Protein AF-A0A1U9NP92-F1 (afdb_monomer)

Mean predicted aligned error: 13.27 Å

Solvent-accessible surface area (backbone atoms only — not comparable to full-atom values): 8190 Å² total; per-residue (Å²): 134,90,82,75,54,58,40,91,88,72,76,41,73,74,56,80,92,62,97,61,94,38,73,64,38,61,49,97,88,67,48,66,35,25,40,68,83,38,37,31,46,39,63,45,99,85,75,42,75,32,35,32,25,38,72,83,72,44,66,37,36,40,44,43,64,49,98,85,71,48,69,37,33,39,36,36,48,79,84,63,77,47,35,38,32,48,43,63,46,97,84,75,42,63,43,39,36,24,34,77,81,74,45,82,70,46,63,32,70,74,52,44,53,50,45,52,74,76,43,72,79,80,74,78,84,74,92,72,87,83,87,82,134

Structure (mmCIF, N/CA/C/O backbone):
data_AF-A0A1U9NP92-F1
#
_entry.id   AF-A0A1U9NP92-F1
#
loop_
_atom_site.group_PDB
_atom_site.id
_atom_site.type_symbol
_atom_site.label_atom_id
_atom_site.label_alt_id
_atom_site.label_comp_id
_atom_site.label_asym_id
_atom_site.label_entity_id
_atom_site.label_seq_id
_atom_site.pdbx_PDB_ins_code
_atom_site.Cartn_x
_atom_site.Cartn_y
_atom_site.Cartn_z
_atom_site.occupancy
_atom_site.B_iso_or_equiv
_atom_site.auth_seq_id
_atom_site.auth_comp_id
_atom_site.auth_asym_id
_atom_site.auth_atom_id
_atom_site.pdbx_PDB_model_num
ATOM 1 N N . MET A 1 1 ? 3.620 12.517 32.613 1.00 38.84 1 MET A N 1
ATOM 2 C CA . MET A 1 1 ? 4.288 11.248 32.970 1.00 38.84 1 MET A CA 1
ATOM 3 C C . MET A 1 1 ? 3.185 10.220 33.183 1.00 38.84 1 MET A C 1
ATOM 5 O O . MET A 1 1 ? 2.428 10.382 34.128 1.00 38.84 1 MET A O 1
ATOM 9 N N . LEU A 1 2 ? 2.998 9.274 32.253 1.00 44.62 2 LEU A N 1
ATOM 10 C CA . LEU A 1 2 ? 2.045 8.170 32.435 1.00 44.62 2 LEU A CA 1
ATOM 11 C C . LEU A 1 2 ? 2.606 7.216 33.496 1.00 44.62 2 LEU A C 1
ATOM 13 O O . LEU A 1 2 ? 3.761 6.809 33.389 1.00 44.62 2 LEU A O 1
ATOM 17 N N . ILE A 1 3 ? 1.806 6.858 34.497 1.00 48.91 3 ILE A N 1
ATOM 18 C CA . ILE A 1 3 ? 2.127 5.784 35.441 1.00 48.91 3 ILE A CA 1
ATOM 19 C C . ILE A 1 3 ? 1.154 4.655 35.121 1.00 48.91 3 ILE A C 1
ATOM 21 O O . ILE A 1 3 ? -0.003 4.704 35.522 1.00 48.91 3 ILE A O 1
ATOM 25 N N . ALA A 1 4 ? 1.600 3.674 34.343 1.00 56.19 4 ALA A N 1
ATOM 26 C CA . ALA A 1 4 ? 0.859 2.434 34.175 1.00 56.19 4 ALA A CA 1
ATOM 27 C C . ALA A 1 4 ? 1.267 1.492 35.316 1.00 56.19 4 ALA A C 1
ATOM 29 O O . ALA A 1 4 ? 2.450 1.173 35.453 1.00 56.19 4 ALA A O 1
ATOM 30 N N . SER A 1 5 ? 0.320 1.070 36.156 1.00 60.50 5 SER A N 1
ATOM 31 C CA . SER A 1 5 ? 0.557 0.005 37.135 1.00 60.50 5 SER A CA 1
ATOM 32 C C . SER A 1 5 ? 0.240 -1.349 36.500 1.00 60.50 5 SER A C 1
ATOM 34 O O . SER A 1 5 ? -0.845 -1.551 35.953 1.00 60.50 5 SER A O 1
ATOM 36 N N . ALA A 1 6 ? 1.197 -2.273 36.556 1.00 67.12 6 ALA A N 1
ATOM 37 C CA . ALA A 1 6 ? 0.999 -3.661 36.155 1.00 67.12 6 ALA A CA 1
ATOM 38 C C . ALA A 1 6 ? 0.701 -4.527 37.387 1.00 67.12 6 ALA A C 1
ATOM 40 O O . ALA A 1 6 ? 1.317 -4.339 38.443 1.00 67.12 6 ALA A O 1
ATOM 41 N N . ASP A 1 7 ? -0.211 -5.488 37.242 1.00 72.94 7 ASP A N 1
ATOM 42 C CA . ASP A 1 7 ? -0.418 -6.553 38.217 1.00 72.94 7 ASP A CA 1
ATOM 43 C C . ASP A 1 7 ? 0.867 -7.385 38.312 1.00 72.94 7 ASP A C 1
ATOM 45 O O . ASP A 1 7 ? 1.319 -8.005 37.343 1.00 72.94 7 ASP A O 1
ATOM 49 N N . LYS A 1 8 ? 1.463 -7.387 39.506 1.00 69.25 8 LYS A N 1
ATOM 50 C CA . LYS A 1 8 ? 2.734 -8.057 39.795 1.00 69.25 8 LYS A CA 1
ATOM 51 C C . LYS A 1 8 ? 2.663 -9.578 39.634 1.00 69.25 8 LYS A C 1
ATOM 53 O O . LYS A 1 8 ? 3.716 -10.204 39.565 1.00 69.25 8 LYS A O 1
ATOM 58 N N . LEU A 1 9 ? 1.466 -10.167 39.582 1.00 66.94 9 LEU A N 1
ATOM 59 C CA . LEU A 1 9 ? 1.278 -11.609 39.414 1.00 66.94 9 LEU A CA 1
ATOM 60 C C . LEU A 1 9 ? 1.083 -12.023 37.954 1.00 66.94 9 LEU A C 1
ATOM 62 O O . LEU A 1 9 ? 1.496 -13.116 37.578 1.00 66.94 9 LEU A O 1
ATOM 66 N N . THR A 1 10 ? 0.478 -11.169 37.129 1.00 71.94 10 THR A N 1
ATOM 67 C CA . THR A 1 10 ? 0.074 -11.538 35.761 1.00 71.94 10 THR A CA 1
ATOM 68 C C . THR A 1 10 ? 0.748 -10.714 34.665 1.00 71.94 10 THR A C 1
ATOM 70 O O . THR A 1 10 ? 0.546 -10.996 33.485 1.00 71.94 10 THR A O 1
ATOM 73 N N . ASN A 1 11 ? 1.556 -9.705 35.025 1.00 64.75 11 ASN A N 1
ATOM 74 C CA . ASN A 1 11 ? 2.133 -8.718 34.100 1.00 64.75 11 ASN A CA 1
ATOM 75 C C . ASN A 1 11 ? 1.073 -8.084 33.175 1.00 64.75 11 ASN A C 1
ATOM 77 O O . ASN A 1 11 ? 1.349 -7.682 32.044 1.00 64.75 11 ASN A O 1
ATOM 81 N N . ARG A 1 12 ? -0.170 -8.029 33.659 1.00 66.81 12 ARG A N 1
ATOM 82 C CA . ARG A 1 12 ? -1.304 -7.411 32.988 1.00 66.81 12 ARG A CA 1
ATOM 83 C C . ARG A 1 12 ? -1.406 -5.965 33.461 1.00 66.81 12 ARG A C 1
ATOM 85 O O . ARG A 1 12 ? -1.344 -5.703 34.658 1.00 66.81 12 ARG A O 1
ATOM 92 N N . TYR A 1 13 ? -1.567 -5.023 32.538 1.00 66.00 13 TYR A N 1
ATOM 93 C CA . TYR A 1 13 ? -1.854 -3.632 32.891 1.00 66.00 13 TYR A CA 1
ATOM 94 C C . TYR A 1 13 ? -3.240 -3.537 33.551 1.00 66.00 13 TYR A C 1
ATOM 96 O O . TYR A 1 13 ? -4.223 -3.992 32.967 1.00 66.00 13 TYR A O 1
ATOM 104 N N . ASP A 1 14 ? -3.306 -2.984 34.765 1.00 62.00 14 ASP A N 1
ATOM 105 C CA . ASP A 1 14 ? -4.525 -2.961 35.596 1.00 62.00 14 ASP A CA 1
ATOM 106 C C . ASP A 1 14 ? -5.496 -1.845 35.167 1.00 62.00 14 ASP A C 1
ATOM 108 O O . ASP A 1 14 ? -6.713 -1.993 35.188 1.00 62.00 14 ASP A O 1
ATOM 112 N N . SER A 1 15 ? -4.967 -0.728 34.666 1.00 53.84 15 SER A N 1
ATOM 113 C CA . SER A 1 15 ? -5.754 0.285 33.960 1.00 53.84 15 SER A CA 1
ATOM 114 C C . SER A 1 15 ? -4.849 1.202 33.142 1.00 53.84 15 SER A C 1
ATOM 116 O O . SER A 1 15 ? -3.772 1.610 33.579 1.00 53.84 15 SER A O 1
ATOM 118 N N . ALA A 1 16 ? -5.292 1.527 31.930 1.00 53.75 16 ALA A N 1
ATOM 119 C CA . ALA A 1 16 ? -4.741 2.609 31.133 1.00 53.75 16 ALA A CA 1
ATOM 120 C C . ALA A 1 16 ? -5.758 3.754 31.160 1.00 53.75 16 ALA A C 1
ATOM 122 O O . ALA A 1 16 ? -6.720 3.754 30.395 1.00 53.75 16 ALA A O 1
ATOM 123 N N . THR A 1 17 ? -5.582 4.721 32.062 1.00 50.09 17 THR A N 1
ATOM 124 C CA . THR A 1 17 ? -6.312 5.992 31.964 1.00 50.09 17 THR A CA 1
ATOM 125 C C . THR A 1 17 ? -5.690 6.788 30.825 1.00 50.09 17 THR A C 1
ATOM 127 O O . THR A 1 17 ? -4.692 7.489 31.009 1.00 50.09 17 THR A O 1
ATOM 130 N N . THR A 1 18 ? -6.242 6.634 29.627 1.00 54.44 18 THR A N 1
ATOM 131 C CA . THR A 1 18 ? -5.737 7.299 28.425 1.00 54.44 18 THR A CA 1
ATOM 132 C C . THR A 1 18 ? -6.573 8.543 28.164 1.00 54.44 18 THR A C 1
ATOM 134 O O . THR A 1 18 ? -7.689 8.447 27.682 1.00 54.44 18 THR A O 1
ATOM 137 N N . GLY A 1 19 ? -6.030 9.729 28.450 1.00 49.59 19 GLY A N 1
ATOM 138 C CA . GLY A 1 19 ? -6.627 11.019 28.058 1.00 49.59 19 GLY A CA 1
ATOM 139 C C . GLY A 1 19 ? -6.504 11.333 26.557 1.00 49.59 19 GLY A C 1
AT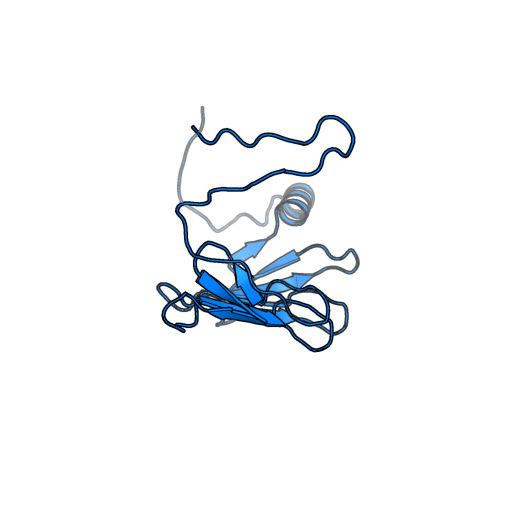OM 140 O O . GLY A 1 19 ? -6.424 12.498 26.184 1.00 49.59 19 GLY A O 1
ATOM 141 N N . TYR A 1 20 ? -6.422 10.302 25.717 1.00 50.19 20 TYR A N 1
ATOM 142 C CA . TYR A 1 20 ? -6.470 10.369 24.258 1.00 50.19 20 TYR A CA 1
ATOM 143 C C . TYR A 1 20 ? -7.536 9.361 23.823 1.00 50.19 20 TYR A C 1
ATOM 145 O O . TYR A 1 20 ? -7.248 8.174 23.682 1.00 50.19 20 TYR A O 1
ATOM 153 N N . ASP A 1 21 ? -8.773 9.831 23.662 1.00 54.28 21 ASP A N 1
ATOM 154 C CA . ASP A 1 21 ? -9.924 9.044 23.199 1.00 54.28 21 ASP A CA 1
ATOM 155 C C . ASP A 1 21 ? -9.844 8.778 21.687 1.00 54.28 21 ASP A C 1
ATOM 157 O O . ASP A 1 21 ? -10.727 9.142 20.913 1.00 54.28 21 ASP A O 1
ATOM 161 N N . VAL A 1 22 ? -8.765 8.141 21.237 1.00 59.28 22 VAL A N 1
ATOM 162 C CA . VAL A 1 22 ? -8.764 7.452 19.946 1.00 59.28 22 VAL A CA 1
ATOM 163 C C . VAL A 1 22 ? -8.391 6.007 20.224 1.00 59.28 22 VAL A C 1
ATOM 165 O O . VAL A 1 22 ? -7.223 5.629 20.290 1.00 59.28 22 VAL A O 1
ATOM 168 N N . THR A 1 23 ? -9.416 5.196 20.472 1.00 76.25 23 THR A N 1
ATOM 169 C CA . THR A 1 23 ? -9.274 3.748 20.599 1.00 76.25 23 THR A CA 1
ATOM 170 C C . THR A 1 23 ? -8.843 3.165 19.259 1.00 76.25 23 THR A C 1
ATOM 172 O O . THR A 1 23 ? -9.516 3.388 18.250 1.00 76.25 23 THR A O 1
ATOM 175 N N . CYS A 1 24 ? -7.762 2.385 19.247 1.00 89.00 24 CYS A N 1
ATOM 176 C CA . CYS A 1 24 ? -7.421 1.580 18.080 1.00 89.00 24 CYS A CA 1
ATOM 177 C C . CYS A 1 2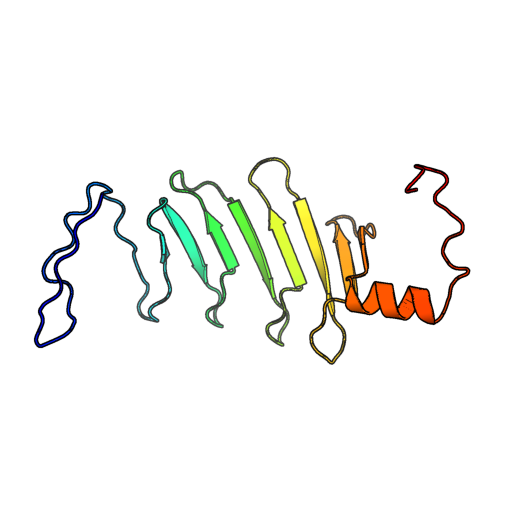4 ? -8.558 0.593 17.785 1.00 89.00 24 CYS A C 1
ATOM 179 O O . CYS A 1 24 ? -9.116 -0.007 18.707 1.00 89.00 24 CYS A O 1
ATOM 181 N N . THR A 1 25 ? -8.887 0.417 16.510 1.00 94.19 25 THR A N 1
ATOM 182 C CA . THR A 1 25 ? -9.875 -0.577 16.066 1.00 94.19 25 THR A CA 1
ATOM 183 C C . THR A 1 25 ? -9.202 -1.628 15.203 1.00 94.19 25 THR A C 1
ATOM 185 O O . THR A 1 25 ? -8.151 -1.360 14.614 1.00 94.19 25 THR A O 1
ATOM 188 N N . TYR A 1 26 ? -9.796 -2.818 15.159 1.00 94.44 26 TYR A N 1
ATOM 189 C CA . TYR A 1 26 ? -9.253 -3.967 14.452 1.00 94.44 26 TYR A CA 1
ATOM 190 C C . TYR A 1 26 ? -10.353 -4.694 13.678 1.00 94.44 26 TYR A C 1
ATOM 192 O O . TYR A 1 26 ? -11.509 -4.681 14.106 1.00 94.44 26 TYR A O 1
ATOM 200 N N . ASP A 1 27 ? -9.989 -5.329 12.566 1.00 95.00 27 ASP A N 1
ATOM 201 C CA . ASP A 1 27 ? -10.856 -6.278 11.866 1.00 95.00 27 ASP A CA 1
ATOM 202 C C . ASP A 1 27 ? -10.812 -7.680 12.507 1.00 95.00 27 ASP A C 1
ATOM 204 O O . ASP A 1 27 ? -10.053 -7.937 13.445 1.00 95.00 27 ASP A O 1
ATOM 208 N N . ASP A 1 28 ? -11.624 -8.606 11.990 1.00 95.44 28 ASP A N 1
ATOM 209 C CA . ASP A 1 28 ? -11.725 -9.982 12.499 1.00 95.44 28 ASP A CA 1
ATOM 210 C C . ASP A 1 28 ? -10.422 -10.790 12.346 1.00 95.44 28 ASP A C 1
ATOM 212 O O . ASP A 1 28 ? -10.207 -11.769 13.064 1.00 95.44 28 ASP A O 1
ATOM 216 N N . ALA A 1 29 ? -9.541 -10.389 11.423 1.00 93.50 29 ALA A N 1
ATOM 217 C CA . ALA A 1 29 ? -8.219 -10.984 11.242 1.00 93.50 29 ALA A CA 1
ATOM 218 C C . ALA A 1 29 ? -7.168 -10.378 12.196 1.00 93.50 29 ALA A C 1
ATOM 220 O O . ALA A 1 29 ? -6.025 -10.838 12.231 1.00 93.50 29 ALA A O 1
ATOM 221 N N . GLY A 1 30 ? -7.552 -9.379 12.997 1.00 94.19 30 GLY A N 1
ATOM 222 C CA . GLY A 1 30 ? -6.696 -8.699 13.963 1.00 94.19 30 GLY A CA 1
ATOM 223 C C . GLY A 1 30 ? -5.851 -7.576 13.364 1.00 94.19 30 GLY A C 1
ATOM 224 O O . GLY A 1 30 ? -4.934 -7.089 14.032 1.00 94.19 30 GLY A O 1
ATOM 225 N N . ASN A 1 31 ? -6.122 -7.143 12.131 1.00 95.06 31 ASN A N 1
ATOM 226 C CA . ASN A 1 31 ? -5.417 -6.005 11.554 1.00 95.06 31 ASN A CA 1
ATOM 227 C C . ASN A 1 31 ? -5.970 -4.693 12.086 1.00 95.06 31 ASN A C 1
ATOM 229 O O . ASN A 1 31 ? -7.177 -4.533 12.219 1.00 95.06 31 ASN A O 1
ATOM 233 N N . THR A 1 32 ? -5.092 -3.720 12.314 1.00 95.62 32 THR A N 1
ATOM 234 C CA . THR A 1 32 ? -5.481 -2.376 12.745 1.00 95.62 32 THR A CA 1
ATOM 235 C C . THR A 1 32 ? -6.273 -1.651 11.657 1.00 95.62 32 THR A C 1
ATOM 237 O O . THR A 1 32 ? -5.702 -1.229 10.660 1.00 95.62 32 THR A O 1
ATOM 240 N N . THR A 1 33 ? -7.563 -1.409 11.864 1.00 96.44 33 THR A N 1
ATOM 241 C CA . THR A 1 33 ? -8.394 -0.611 10.948 1.00 96.44 33 THR A CA 1
ATOM 242 C C . THR A 1 33 ? -8.333 0.882 11.247 1.00 96.44 33 THR A C 1
ATOM 244 O O . THR A 1 33 ? -8.452 1.671 10.315 1.00 96.44 33 THR A O 1
ATOM 247 N N . THR A 1 34 ? -8.070 1.274 12.500 1.00 95.31 34 THR A N 1
ATOM 248 C CA . THR A 1 34 ? -7.817 2.673 12.897 1.00 95.31 34 THR A CA 1
ATOM 249 C C . THR A 1 34 ? -6.735 2.733 13.976 1.00 95.31 34 THR A C 1
ATOM 251 O O . THR A 1 34 ? -6.824 1.974 14.942 1.00 95.31 34 THR A O 1
ATOM 254 N N . ASP A 1 35 ? -5.736 3.614 13.840 1.00 91.50 35 ASP A N 1
ATOM 255 C CA . ASP A 1 35 ? -4.700 3.841 14.866 1.00 91.50 35 ASP A CA 1
ATOM 256 C C . ASP A 1 35 ? -5.085 4.933 15.883 1.00 91.50 35 ASP A C 1
ATOM 258 O O . ASP A 1 35 ? -6.077 5.646 15.734 1.00 91.50 35 ASP A O 1
ATOM 262 N N . GLN A 1 36 ? -4.251 5.110 16.909 1.00 88.38 36 GLN A N 1
ATOM 263 C CA . GLN A 1 36 ? -4.425 6.134 17.944 1.00 88.38 36 GLN A CA 1
ATOM 264 C C . GLN A 1 36 ? -4.329 7.584 17.433 1.00 88.38 36 GLN A C 1
ATOM 266 O O . GLN A 1 36 ? -4.604 8.521 18.177 1.00 88.38 36 GLN A O 1
ATOM 271 N N . ASN A 1 37 ? -3.898 7.792 16.187 1.00 88.50 37 ASN A N 1
ATOM 272 C CA . ASN A 1 37 ? -3.838 9.106 15.551 1.00 88.50 37 ASN A CA 1
ATOM 273 C C . ASN A 1 37 ? -5.041 9.337 14.617 1.00 88.50 37 ASN A C 1
ATOM 275 O O . ASN A 1 37 ? -5.118 10.384 13.972 1.00 88.50 37 ASN A O 1
ATOM 279 N N . GLY A 1 38 ? -5.959 8.368 14.525 1.00 90.75 38 GLY A N 1
ATOM 280 C CA . GLY A 1 38 ? -7.131 8.403 13.661 1.00 90.75 38 GLY A CA 1
ATOM 281 C C . GLY A 1 38 ? -6.844 8.062 12.197 1.00 90.75 38 GLY A C 1
ATOM 282 O O . GLY A 1 38 ? -7.724 8.265 11.363 1.00 90.75 38 GLY A O 1
ATOM 283 N N . TYR A 1 39 ? -5.653 7.553 11.854 1.00 94.56 39 TYR A N 1
ATOM 284 C CA . TYR A 1 39 ? -5.424 7.006 10.516 1.00 94.56 39 TYR A CA 1
ATOM 285 C C . TYR A 1 39 ? -6.199 5.711 10.354 1.00 94.56 39 TYR A C 1
ATOM 287 O O . TYR A 1 39 ? -6.163 4.849 11.227 1.00 94.56 39 TYR A O 1
ATOM 295 N N . GLN A 1 40 ? -6.851 5.572 9.209 1.00 97.19 40 GLN A N 1
ATOM 296 C CA . GLN A 1 40 ? -7.659 4.420 8.857 1.00 97.19 40 GLN A CA 1
ATOM 297 C C . GLN A 1 40 ? -6.936 3.593 7.799 1.00 97.19 40 GLN A C 1
ATOM 299 O O . GLN A 1 40 ? -6.405 4.147 6.831 1.00 97.19 40 GLN A O 1
ATOM 304 N N . TYR A 1 41 ? -6.941 2.275 7.954 1.00 98.06 41 TYR A N 1
ATOM 305 C CA . TYR A 1 41 ? -6.234 1.348 7.076 1.00 98.06 41 TYR A CA 1
ATOM 306 C C . TYR A 1 41 ? -7.216 0.396 6.413 1.00 98.06 41 TYR A C 1
ATOM 308 O O . TYR A 1 41 ? -8.154 -0.106 7.026 1.00 98.06 41 TYR A O 1
ATOM 316 N N . THR A 1 42 ? -6.965 0.139 5.138 1.00 98.19 42 THR A N 1
ATOM 317 C CA . THR A 1 42 ? -7.676 -0.866 4.350 1.00 98.19 42 THR A CA 1
ATOM 318 C C . THR A 1 42 ? -6.681 -1.898 3.864 1.00 98.19 42 THR A C 1
ATOM 320 O O . THR A 1 42 ? -5.524 -1.566 3.583 1.00 98.19 42 THR A O 1
ATOM 323 N N . TYR A 1 43 ? -7.138 -3.141 3.786 1.00 98.06 43 TYR A N 1
ATOM 324 C CA . TYR A 1 43 ? -6.311 -4.296 3.482 1.00 98.06 43 TYR A CA 1
ATOM 325 C C . TYR A 1 43 ? -6.793 -4.968 2.198 1.00 98.06 43 TYR A C 1
ATOM 327 O O . TYR A 1 43 ? -7.978 -4.917 1.864 1.00 98.06 43 TYR A O 1
ATOM 335 N N . ASP A 1 44 ? -5.868 -5.548 1.441 1.00 97.12 44 ASP A N 1
ATOM 336 C CA . ASP A 1 44 ? -6.200 -6.427 0.325 1.00 97.12 44 ASP A CA 1
ATOM 337 C C . ASP A 1 44 ? -6.510 -7.857 0.799 1.00 97.12 44 ASP A C 1
ATOM 339 O O . ASP A 1 44 ? -6.436 -8.179 1.985 1.00 97.12 44 ASP A O 1
ATOM 343 N N . TYR A 1 45 ? -6.861 -8.730 -0.147 1.00 95.88 45 TYR A N 1
ATOM 344 C CA . TYR A 1 45 ? -7.218 -10.125 0.129 1.00 95.88 45 TYR A CA 1
ATOM 345 C C . TYR A 1 45 ? -6.062 -10.967 0.700 1.00 95.88 45 TYR A C 1
ATOM 347 O O . TYR A 1 45 ? -6.310 -12.052 1.219 1.00 95.88 45 TYR A O 1
ATOM 355 N N . GLU A 1 46 ? -4.817 -10.484 0.617 1.00 96.56 46 GLU A N 1
ATOM 356 C CA . GLU A 1 46 ? -3.630 -11.124 1.203 1.00 96.56 46 GLU A CA 1
ATOM 357 C C . GLU A 1 46 ? -3.214 -10.461 2.519 1.00 96.56 46 GLU A C 1
ATOM 359 O O . GLU A 1 46 ? -2.098 -10.669 2.999 1.00 96.56 46 GLU A O 1
ATOM 364 N N . ASN A 1 47 ? -4.111 -9.677 3.123 1.00 96.88 47 ASN A N 1
ATOM 365 C CA . ASN A 1 47 ? -3.918 -9.077 4.434 1.00 96.88 47 ASN A CA 1
ATOM 366 C C . ASN A 1 47 ? -2.826 -7.990 4.477 1.00 96.88 47 ASN A C 1
ATOM 368 O O . ASN A 1 47 ? -2.168 -7.780 5.500 1.00 96.88 47 ASN A O 1
ATOM 372 N N . ARG A 1 48 ? -2.607 -7.280 3.362 1.00 97.38 48 ARG A N 1
ATOM 373 C CA . ARG A 1 48 ? -1.618 -6.193 3.253 1.00 97.38 48 ARG A CA 1
ATOM 374 C C . ARG A 1 48 ? -2.312 -4.850 3.112 1.00 97.38 48 ARG A C 1
ATOM 376 O O . ARG A 1 48 ? -3.331 -4.752 2.442 1.00 97.38 48 ARG A O 1
ATOM 383 N N . ILE A 1 49 ? -1.726 -3.794 3.675 1.00 98.12 49 ILE A N 1
ATOM 384 C CA . ILE A 1 49 ? -2.287 -2.438 3.582 1.00 98.12 49 ILE A CA 1
ATOM 385 C C . ILE A 1 49 ? -2.340 -1.996 2.115 1.00 98.12 49 ILE A C 1
ATOM 387 O O . ILE A 1 49 ? -1.300 -1.782 1.496 1.00 98.12 49 ILE A O 1
ATOM 391 N N . SER A 1 50 ? -3.537 -1.783 1.582 1.00 98.19 50 SER A N 1
ATOM 392 C CA . SER A 1 50 ? -3.764 -1.275 0.227 1.00 98.19 50 SER A CA 1
ATOM 393 C C . SER A 1 50 ? -3.956 0.242 0.214 1.00 98.19 50 SER A C 1
ATOM 395 O O . SER A 1 50 ? -3.505 0.922 -0.712 1.00 98.19 50 SER A O 1
ATOM 397 N N . GLN A 1 51 ? -4.548 0.808 1.269 1.00 98.31 51 GLN A N 1
ATOM 398 C CA . GLN A 1 51 ? -4.797 2.243 1.365 1.00 98.31 51 GLN A CA 1
ATOM 399 C C . GLN A 1 51 ? -4.839 2.742 2.815 1.00 98.31 51 GLN A C 1
ATOM 401 O O . GLN A 1 51 ? -5.243 2.023 3.729 1.00 98.31 51 GLN A O 1
ATOM 406 N N . ILE A 1 52 ? -4.424 3.999 2.997 1.00 98.00 52 ILE A N 1
ATOM 407 C CA . ILE A 1 52 ? -4.437 4.737 4.264 1.00 98.00 52 ILE A CA 1
ATOM 408 C C . ILE A 1 52 ? -5.220 6.035 4.072 1.00 98.00 52 ILE A C 1
ATOM 410 O O . ILE A 1 52 ? -4.918 6.793 3.143 1.00 98.00 52 ILE A O 1
ATOM 414 N N . LYS A 1 53 ? -6.164 6.316 4.969 1.00 97.31 53 LYS A N 1
ATOM 415 C CA . LYS A 1 53 ? -6.853 7.606 5.087 1.00 97.31 53 LYS A CA 1
ATOM 416 C C . LYS A 1 53 ? -6.549 8.268 6.429 1.00 97.31 53 LYS A C 1
ATOM 418 O O . LYS A 1 53 ? -6.153 7.583 7.367 1.00 97.31 53 LYS A O 1
ATOM 423 N N . ASP A 1 54 ? -6.679 9.586 6.516 1.00 95.06 54 ASP A N 1
ATOM 424 C CA . ASP A 1 54 ? -6.626 10.301 7.796 1.00 95.06 54 ASP A CA 1
ATOM 425 C C . ASP A 1 54 ? -7.995 10.337 8.495 1.00 95.06 54 ASP A C 1
ATOM 427 O O . ASP A 1 54 ? -8.999 9.876 7.957 1.00 95.06 54 ASP A O 1
ATOM 431 N N . ALA A 1 55 ? -8.040 10.922 9.694 1.00 92.31 55 ALA A N 1
ATOM 432 C CA . ALA A 1 55 ? -9.259 11.032 10.495 1.00 92.31 55 ALA A CA 1
ATOM 433 C C . ALA A 1 55 ? -10.384 11.850 9.827 1.00 92.31 55 ALA A C 1
ATOM 435 O O . ALA A 1 55 ? -11.525 11.804 10.281 1.00 92.31 55 ALA A O 1
ATOM 436 N N . SER A 1 56 ? -10.073 12.615 8.773 1.00 93.88 56 SER A N 1
ATOM 437 C CA . SER A 1 56 ? -11.043 13.369 7.967 1.00 93.88 56 SER A CA 1
ATOM 438 C C . SER A 1 56 ? -11.456 12.608 6.699 1.00 93.88 56 SER A C 1
ATOM 440 O O . SER A 1 56 ? -11.972 13.218 5.764 1.00 93.88 56 SER A O 1
ATOM 442 N N . ASP A 1 57 ? -11.206 11.295 6.646 1.00 94.50 57 ASP A N 1
ATOM 443 C CA . ASP A 1 57 ? -11.469 10.401 5.511 1.00 94.50 57 ASP A CA 1
ATOM 444 C C . ASP A 1 57 ? -10.713 10.784 4.218 1.00 94.50 57 ASP A C 1
ATOM 446 O O . ASP A 1 57 ? -11.009 10.285 3.127 1.00 94.50 57 ASP A O 1
ATOM 450 N N . SER A 1 58 ? -9.688 11.641 4.314 1.00 95.25 58 SER A N 1
ATOM 451 C CA . SER A 1 58 ? -8.872 12.031 3.162 1.00 95.25 58 SER A CA 1
ATOM 452 C C . SER A 1 58 ? -7.819 10.971 2.865 1.00 95.25 58 SER A C 1
ATOM 454 O O . SER A 1 58 ? -7.159 10.455 3.765 1.00 95.25 58 SER A O 1
ATOM 456 N N . LEU A 1 59 ? -7.639 10.636 1.585 1.00 95.75 59 LEU A N 1
ATOM 457 C CA . LEU A 1 59 ? -6.648 9.650 1.162 1.00 95.75 59 LEU A CA 1
ATOM 458 C C . LEU A 1 59 ? -5.229 10.172 1.426 1.00 95.75 59 LEU A C 1
ATOM 460 O O . LEU A 1 59 ? -4.861 11.244 0.959 1.00 95.75 59 LEU A O 1
ATOM 464 N N . VAL A 1 60 ? -4.423 9.391 2.145 1.00 96.25 60 VAL A N 1
ATOM 465 C CA . VAL A 1 60 ? -3.044 9.743 2.530 1.00 96.25 60 VAL A CA 1
ATOM 466 C C . VAL A 1 60 ? -2.039 8.926 1.734 1.00 96.25 60 VAL A C 1
ATOM 468 O O . VAL A 1 60 ? -1.032 9.455 1.264 1.00 96.25 60 VAL A O 1
ATOM 471 N N . ALA A 1 61 ? -2.302 7.631 1.562 1.00 96.50 61 ALA A N 1
ATOM 472 C CA . ALA A 1 61 ? -1.443 6.758 0.780 1.00 96.50 61 ALA A CA 1
ATOM 473 C C . ALA A 1 61 ? -2.220 5.608 0.138 1.00 96.50 61 ALA A C 1
ATOM 475 O O . ALA A 1 61 ? -3.240 5.164 0.656 1.00 96.50 61 ALA A O 1
ATOM 476 N N . SER A 1 62 ? -1.692 5.102 -0.975 1.00 97.38 62 SER A N 1
ATOM 477 C CA . SER A 1 62 ? -2.163 3.865 -1.611 1.00 97.38 62 SER A CA 1
ATOM 478 C C . SER A 1 62 ? -0.982 3.029 -2.094 1.00 97.38 62 SER A C 1
ATOM 480 O O . SER A 1 62 ? 0.073 3.578 -2.444 1.00 97.38 62 SER A O 1
ATOM 482 N N . PHE A 1 63 ? -1.153 1.711 -2.095 1.00 98.12 63 PHE A N 1
ATOM 483 C CA . PHE A 1 63 ? -0.108 0.742 -2.396 1.00 98.12 63 PHE A CA 1
ATOM 484 C C . PHE A 1 63 ? -0.627 -0.347 -3.331 1.00 98.12 63 PHE A C 1
ATOM 486 O O . PHE A 1 63 ? -1.738 -0.835 -3.156 1.00 98.12 63 PHE A O 1
ATOM 493 N N . ASN A 1 64 ? 0.210 -0.748 -4.289 1.00 97.94 64 ASN A N 1
ATOM 494 C CA . ASN A 1 64 ? -0.035 -1.925 -5.119 1.00 97.94 64 ASN A CA 1
ATOM 495 C C . ASN A 1 64 ? 1.093 -2.929 -4.927 1.00 97.94 64 ASN A C 1
ATOM 497 O O . ASN A 1 64 ? 2.257 -2.542 -4.751 1.00 97.94 64 ASN A O 1
ATOM 501 N N . TYR A 1 65 ? 0.731 -4.199 -5.036 1.00 98.06 65 TYR A N 1
ATOM 502 C CA . TYR A 1 65 ? 1.615 -5.332 -4.838 1.00 98.06 65 TYR A CA 1
ATOM 503 C C . TYR A 1 65 ? 1.608 -6.233 -6.070 1.00 98.06 65 TYR A C 1
ATOM 505 O O . TYR A 1 65 ? 0.620 -6.272 -6.806 1.00 98.06 65 TYR A O 1
ATOM 513 N N . ASP A 1 66 ? 2.717 -6.923 -6.306 1.00 96.56 66 ASP A N 1
ATOM 514 C CA . ASP A 1 66 ? 2.756 -8.036 -7.249 1.00 96.56 66 ASP A CA 1
ATOM 515 C C . ASP A 1 66 ? 2.247 -9.338 -6.603 1.00 96.56 66 ASP A C 1
ATOM 517 O O . ASP A 1 66 ? 1.948 -9.396 -5.409 1.00 96.56 66 ASP A O 1
ATOM 521 N N . ALA A 1 67 ? 2.165 -10.399 -7.408 1.00 95.06 67 ALA A N 1
ATOM 522 C CA . ALA A 1 67 ? 1.725 -11.721 -6.963 1.00 95.06 67 ALA A CA 1
ATOM 523 C C . ALA A 1 67 ? 2.690 -12.400 -5.973 1.00 95.06 67 ALA A C 1
ATOM 525 O O . ALA A 1 67 ? 2.347 -13.428 -5.399 1.00 95.06 67 ALA A O 1
ATOM 526 N N . LEU A 1 68 ? 3.904 -11.868 -5.795 1.00 95.38 68 LEU A N 1
ATOM 527 C CA . LEU A 1 68 ? 4.871 -12.395 -4.840 1.00 95.38 68 LEU A CA 1
ATOM 528 C C . LEU A 1 68 ? 4.769 -11.707 -3.480 1.00 95.38 68 LEU A C 1
ATOM 530 O O . LEU A 1 68 ? 5.384 -12.192 -2.542 1.00 95.38 68 LEU A O 1
ATOM 534 N N . GLY A 1 69 ? 4.026 -10.609 -3.328 1.00 95.50 69 GLY A N 1
ATOM 535 C CA . GLY A 1 69 ? 4.003 -9.864 -2.066 1.00 95.50 69 GLY A CA 1
ATOM 536 C C . GLY A 1 69 ? 4.786 -8.563 -2.071 1.00 95.50 69 GLY A C 1
ATOM 537 O O . GLY A 1 69 ? 4.821 -7.859 -1.058 1.00 95.50 69 GLY A O 1
ATOM 538 N N . GLN A 1 70 ? 5.430 -8.220 -3.181 1.00 96.69 70 GLN A N 1
ATOM 539 C CA . GLN A 1 70 ? 6.340 -7.088 -3.245 1.00 96.69 70 GLN A CA 1
ATOM 540 C C . GLN A 1 70 ? 5.565 -5.831 -3.609 1.00 96.69 70 GLN A C 1
ATOM 542 O O . GLN A 1 70 ? 4.759 -5.810 -4.537 1.00 96.69 70 GLN A O 1
ATOM 547 N N . ARG A 1 71 ? 5.811 -4.742 -2.880 1.00 97.44 71 ARG A N 1
ATOM 548 C CA . ARG A 1 71 ? 5.160 -3.464 -3.163 1.00 97.44 71 ARG A CA 1
ATOM 549 C C . ARG A 1 71 ? 5.774 -2.827 -4.405 1.00 97.44 71 ARG A C 1
ATOM 551 O O . ARG A 1 71 ? 6.818 -2.190 -4.319 1.00 97.44 71 ARG A O 1
ATOM 558 N N . ILE A 1 72 ? 5.074 -2.901 -5.525 1.00 97.38 72 ILE A N 1
ATOM 559 C CA . ILE A 1 72 ? 5.521 -2.351 -6.810 1.00 97.38 72 ILE A CA 1
ATOM 560 C C . ILE A 1 72 ? 5.157 -0.877 -6.999 1.00 97.38 72 ILE A C 1
ATOM 562 O O . ILE A 1 72 ? 5.798 -0.185 -7.788 1.00 97.38 72 ILE A O 1
ATOM 566 N N . ARG A 1 73 ? 4.170 -0.355 -6.257 1.00 97.19 73 ARG A N 1
ATOM 567 C CA . ARG A 1 73 ? 3.765 1.056 -6.352 1.00 97.19 73 ARG A CA 1
ATOM 568 C C . ARG A 1 73 ? 3.374 1.639 -5.002 1.00 97.19 73 ARG A C 1
ATOM 570 O O . ARG A 1 73 ? 2.694 0.992 -4.210 1.00 97.19 73 ARG A O 1
ATOM 577 N N . LYS A 1 74 ? 3.765 2.891 -4.767 1.00 96.19 74 LYS A N 1
ATOM 578 C CA . LYS A 1 74 ? 3.276 3.744 -3.675 1.00 96.19 74 LYS A CA 1
ATOM 579 C C . LYS A 1 74 ? 2.813 5.073 -4.256 1.00 96.19 74 LYS A C 1
ATOM 581 O O . LYS A 1 74 ? 3.552 5.663 -5.037 1.00 96.19 74 LYS A O 1
ATOM 586 N N . VAL A 1 75 ? 1.669 5.579 -3.810 1.00 96.50 75 VAL A N 1
ATOM 587 C CA . VAL A 1 75 ? 1.268 6.980 -4.017 1.00 96.50 75 VAL A CA 1
ATOM 588 C C . VAL A 1 75 ? 1.122 7.649 -2.666 1.00 96.50 75 VAL A C 1
ATOM 590 O O . VAL A 1 75 ? 0.439 7.111 -1.798 1.00 96.50 75 VAL A O 1
ATOM 593 N N . ASP A 1 76 ? 1.778 8.789 -2.490 1.00 94.81 76 ASP A N 1
ATOM 594 C CA . ASP A 1 76 ? 1.571 9.704 -1.366 1.00 94.81 76 ASP A CA 1
ATOM 595 C C . ASP A 1 76 ? 0.619 10.817 -1.800 1.00 94.81 76 ASP A C 1
ATOM 597 O O . ASP A 1 76 ? 0.900 11.478 -2.795 1.00 94.81 76 ASP A O 1
ATOM 601 N N . HIS A 1 77 ? -0.486 11.007 -1.088 1.00 93.56 77 HIS A N 1
ATOM 602 C CA . HIS A 1 77 ? -1.561 11.934 -1.452 1.00 93.56 77 HIS A CA 1
ATOM 603 C C . HIS A 1 77 ? -1.602 13.197 -0.576 1.00 93.56 77 HIS A C 1
ATOM 605 O O . HIS A 1 77 ? -2.430 14.070 -0.811 1.00 93.56 77 HIS A O 1
ATOM 611 N N . LYS A 1 78 ? -0.704 13.345 0.412 1.00 84.12 78 LYS A N 1
ATOM 612 C CA . LYS A 1 78 ? -0.836 14.373 1.465 1.00 84.12 78 LYS A CA 1
ATOM 613 C C . LYS A 1 78 ? -0.510 15.808 1.026 1.00 84.12 78 LYS A C 1
ATOM 615 O O . LYS A 1 78 ? -0.960 16.755 1.662 1.00 84.12 78 LYS A O 1
ATOM 620 N N . THR A 1 79 ? 0.300 16.001 -0.013 1.00 76.19 79 THR A N 1
ATOM 621 C CA . THR A 1 79 ? 0.715 17.348 -0.461 1.00 76.19 79 THR A CA 1
ATOM 622 C C . THR A 1 79 ? 0.668 17.487 -1.977 1.00 76.19 79 THR A C 1
ATOM 624 O O . THR A 1 79 ? -0.041 18.323 -2.524 1.00 76.19 79 THR A O 1
ATOM 627 N N . THR A 1 80 ? 1.409 16.646 -2.685 1.00 79.81 80 THR A N 1
ATOM 628 C CA . THR A 1 80 ? 1.363 16.491 -4.139 1.00 79.81 80 THR A CA 1
ATOM 629 C C . THR A 1 80 ? 1.529 15.016 -4.407 1.00 79.81 80 THR A C 1
ATOM 631 O O . THR A 1 80 ? 2.467 14.428 -3.866 1.00 79.81 80 THR A O 1
ATOM 634 N N . ALA A 1 81 ? 0.634 14.443 -5.217 1.00 72.31 81 ALA A N 1
ATOM 635 C CA . ALA A 1 81 ? 0.622 13.022 -5.536 1.00 72.31 81 ALA A CA 1
ATOM 636 C C . ALA A 1 81 ? 2.027 12.536 -5.942 1.00 72.31 81 ALA A C 1
ATOM 638 O O . ALA A 1 81 ? 2.455 12.712 -7.083 1.00 72.31 81 ALA A O 1
ATOM 639 N N . ASN A 1 82 ? 2.771 11.946 -5.003 1.00 88.62 82 ASN A N 1
ATOM 640 C CA . ASN A 1 82 ? 4.134 11.481 -5.233 1.00 88.62 82 ASN A CA 1
ATOM 641 C C . ASN A 1 82 ? 4.072 9.977 -5.432 1.00 88.62 82 ASN A C 1
ATOM 643 O O . ASN A 1 82 ? 4.003 9.200 -4.475 1.00 88.62 82 ASN A O 1
ATOM 647 N N . THR A 1 83 ? 4.037 9.584 -6.700 1.00 95.06 83 THR A N 1
ATOM 648 C CA . THR A 1 83 ? 4.064 8.177 -7.076 1.00 95.06 83 THR A CA 1
ATOM 649 C C . THR A 1 83 ? 5.504 7.693 -7.133 1.00 95.06 83 THR A C 1
ATOM 651 O O . THR A 1 83 ? 6.356 8.349 -7.730 1.00 95.06 83 THR A O 1
ATOM 654 N N . ARG A 1 84 ? 5.759 6.521 -6.554 1.00 94.25 84 ARG A N 1
ATOM 655 C CA . ARG A 1 84 ? 6.987 5.753 -6.748 1.00 94.25 84 ARG A CA 1
ATOM 656 C C . ARG A 1 84 ? 6.671 4.362 -7.254 1.00 94.25 84 ARG A C 1
ATOM 658 O O . ARG A 1 84 ? 5.777 3.708 -6.713 1.00 94.25 84 ARG A O 1
ATOM 665 N N . ILE A 1 85 ? 7.441 3.926 -8.238 1.00 96.44 85 ILE A N 1
ATOM 666 C CA . ILE A 1 85 ? 7.404 2.579 -8.803 1.00 96.44 85 ILE A CA 1
ATOM 667 C C . ILE A 1 85 ? 8.707 1.876 -8.427 1.00 96.44 85 ILE A C 1
ATOM 669 O O . ILE A 1 85 ? 9.781 2.479 -8.510 1.00 96.44 85 ILE A O 1
ATOM 673 N N . TYR A 1 86 ? 8.603 0.629 -7.976 1.00 95.06 86 TYR A N 1
ATOM 674 C CA . TYR A 1 86 ? 9.719 -0.167 -7.472 1.00 95.06 86 TYR A CA 1
ATOM 675 C C . TYR A 1 86 ? 9.962 -1.374 -8.370 1.00 95.06 86 TYR A C 1
ATOM 677 O O . TYR A 1 86 ? 9.034 -2.126 -8.657 1.00 95.06 86 TYR A O 1
ATOM 685 N N . TYR A 1 87 ? 11.222 -1.586 -8.743 1.00 94.31 87 TYR A N 1
ATOM 686 C CA . TYR A 1 87 ? 11.665 -2.809 -9.406 1.00 94.31 87 TYR A CA 1
ATOM 687 C C . TYR A 1 87 ? 12.619 -3.562 -8.498 1.00 94.31 8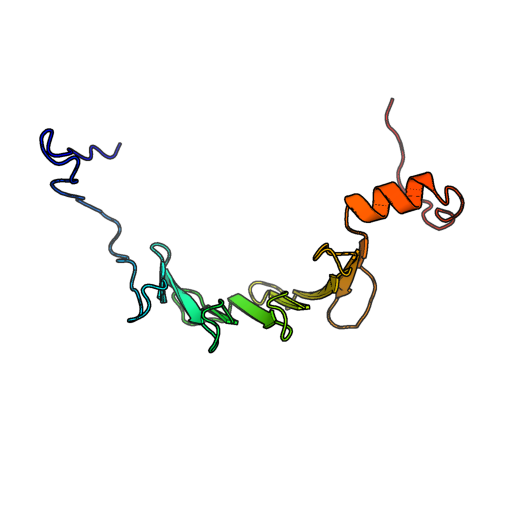7 TYR A C 1
ATOM 689 O O . TYR A 1 87 ? 13.483 -2.958 -7.857 1.00 94.31 87 TYR A O 1
ATOM 697 N N . TYR A 1 88 ? 12.462 -4.877 -8.461 1.00 93.25 88 TYR A N 1
ATOM 698 C CA . TYR A 1 88 ? 13.178 -5.762 -7.560 1.00 93.25 88 TYR A CA 1
ATOM 699 C C . TYR A 1 88 ? 14.065 -6.731 -8.339 1.00 93.25 88 TYR A C 1
ATOM 701 O O . TYR A 1 88 ? 13.838 -6.987 -9.519 1.00 93.25 88 TYR A O 1
ATOM 709 N N . ASN A 1 89 ? 15.093 -7.251 -7.675 1.00 90.44 89 ASN A N 1
ATOM 710 C CA . ASN A 1 89 ? 15.806 -8.438 -8.135 1.00 90.44 89 ASN A CA 1
ATOM 711 C C . ASN A 1 89 ? 15.187 -9.712 -7.533 1.00 90.44 89 ASN A C 1
ATOM 713 O O . ASN A 1 89 ? 14.362 -9.643 -6.621 1.00 90.44 89 ASN A O 1
ATOM 717 N N . ASP A 1 90 ? 15.657 -10.875 -7.984 1.00 90.81 90 ASP A N 1
ATOM 718 C CA . ASP A 1 90 ? 15.173 -12.187 -7.520 1.00 90.81 90 ASP A CA 1
ATOM 719 C C . ASP A 1 90 ? 15.395 -12.426 -6.015 1.00 90.81 90 ASP A C 1
ATOM 721 O O . ASP A 1 90 ? 14.723 -13.246 -5.396 1.00 90.81 90 ASP A O 1
ATOM 725 N N . ASN A 1 91 ? 16.291 -11.653 -5.397 1.00 91.00 91 ASN A N 1
ATOM 726 C CA . ASN A 1 91 ? 16.565 -11.680 -3.962 1.00 91.00 91 ASN A CA 1
ATOM 727 C C . ASN A 1 91 ? 15.675 -10.706 -3.164 1.00 91.00 91 ASN A C 1
ATOM 729 O O . ASN A 1 91 ? 16.007 -10.384 -2.021 1.00 91.00 91 ASN A O 1
ATOM 733 N N . TRP A 1 92 ? 14.583 -10.201 -3.753 1.00 90.94 92 TRP A N 1
ATOM 734 C CA . TRP A 1 92 ? 13.616 -9.286 -3.124 1.00 90.94 92 TRP A CA 1
ATOM 735 C C . TRP A 1 92 ? 14.207 -7.937 -2.694 1.00 90.94 92 TRP A C 1
ATOM 737 O O . TRP A 1 92 ? 13.706 -7.248 -1.799 1.00 90.94 92 TRP A O 1
ATOM 747 N N . GLN A 1 93 ? 15.284 -7.511 -3.349 1.00 89.50 93 GLN A N 1
ATOM 748 C CA . GLN A 1 93 ? 15.910 -6.219 -3.102 1.00 89.50 93 GLN A CA 1
ATOM 749 C C . GLN A 1 93 ? 15.466 -5.223 -4.166 1.00 89.50 93 GLN A C 1
ATOM 751 O O . GLN A 1 93 ? 15.567 -5.500 -5.358 1.00 89.50 93 GLN A O 1
ATOM 756 N N . VAL A 1 94 ? 15.041 -4.030 -3.740 1.00 91.50 94 VAL A N 1
ATOM 757 C CA . VAL A 1 94 ? 14.751 -2.928 -4.668 1.00 91.50 94 VAL A CA 1
ATOM 758 C C . VAL A 1 94 ? 16.029 -2.558 -5.417 1.00 91.50 94 VAL A C 1
ATOM 760 O O . VAL A 1 94 ? 17.024 -2.157 -4.807 1.00 91.50 94 VAL A O 1
ATOM 763 N N . LEU A 1 95 ? 15.982 -2.650 -6.737 1.00 91.25 95 LEU A N 1
ATOM 764 C CA . LEU A 1 95 ? 17.054 -2.282 -7.648 1.00 91.25 95 LEU A CA 1
ATOM 765 C C . LEU A 1 95 ? 16.984 -0.787 -7.977 1.00 91.25 95 LEU A C 1
ATOM 767 O O . LEU A 1 95 ? 17.952 -0.041 -7.787 1.00 91.25 95 LEU A O 1
ATOM 771 N N . THR A 1 96 ? 15.804 -0.355 -8.420 1.00 91.88 96 THR A N 1
ATOM 772 C CA . THR A 1 96 ? 15.536 0.984 -8.945 1.00 91.88 96 THR A CA 1
ATOM 773 C C . THR A 1 96 ? 14.194 1.515 -8.455 1.00 91.88 96 THR A C 1
ATOM 775 O O . THR A 1 96 ? 13.255 0.769 -8.173 1.00 91.88 96 THR A O 1
ATOM 778 N N . GLU A 1 97 ? 14.127 2.839 -8.344 1.00 93.44 97 GLU A N 1
ATOM 779 C CA . GLU A 1 97 ? 12.897 3.587 -8.108 1.00 93.44 97 GLU A CA 1
ATOM 780 C C . GLU A 1 97 ? 12.667 4.549 -9.279 1.00 93.44 97 GLU A C 1
ATOM 782 O O . GLU A 1 97 ? 13.588 5.272 -9.674 1.00 93.44 97 GLU A O 1
ATOM 787 N N . TYR A 1 98 ? 11.434 4.600 -9.772 1.00 94.75 98 TYR A N 1
ATOM 788 C CA . TYR A 1 98 ? 10.951 5.574 -10.757 1.00 94.75 98 TYR A CA 1
ATOM 789 C C . TYR A 1 98 ? 9.830 6.414 -10.135 1.00 94.75 98 TYR A C 1
ATOM 791 O O . TYR A 1 98 ? 9.261 6.017 -9.113 1.00 94.75 98 TYR A O 1
ATOM 799 N N . ASP A 1 99 ? 9.518 7.578 -10.706 1.00 94.31 99 ASP A N 1
ATOM 800 C CA . ASP A 1 99 ? 8.241 8.238 -10.406 1.00 94.31 99 ASP A CA 1
ATOM 801 C C . ASP A 1 99 ? 7.074 7.647 -11.206 1.00 94.31 99 ASP A C 1
ATOM 803 O O . ASP A 1 99 ? 7.233 6.699 -11.967 1.00 94.31 99 ASP A O 1
ATOM 807 N N . GLY A 1 100 ? 5.874 8.197 -11.002 1.00 91.12 100 GLY A N 1
ATOM 808 C CA . GLY A 1 100 ? 4.669 7.783 -11.722 1.00 91.12 100 GLY A CA 1
ATOM 809 C C . GLY A 1 100 ? 4.643 8.125 -13.211 1.00 91.12 100 GLY A C 1
ATOM 810 O O . GLY A 1 100 ? 3.698 7.713 -13.872 1.00 91.12 100 GLY A O 1
ATOM 811 N N . SER A 1 101 ? 5.640 8.855 -13.718 1.00 93.06 101 SER A N 1
ATOM 812 C CA . SER A 1 101 ? 5.818 9.161 -15.142 1.00 93.06 101 SER A CA 1
ATOM 813 C C . SER A 1 101 ? 6.971 8.350 -15.746 1.00 93.06 101 SER A C 1
ATOM 815 O O . SER A 1 101 ? 7.558 8.769 -16.742 1.00 93.06 101 SER A O 1
ATOM 817 N N . ASP A 1 102 ? 7.354 7.243 -15.100 1.00 89.81 102 ASP A N 1
ATOM 818 C CA . ASP A 1 102 ? 8.476 6.376 -15.477 1.00 89.81 102 ASP A CA 1
ATOM 819 C C . ASP A 1 102 ? 9.821 7.108 -15.613 1.00 89.81 102 ASP A C 1
ATOM 821 O O . ASP A 1 102 ? 10.744 6.655 -16.294 1.00 89.81 102 ASP A O 1
ATOM 825 N N . THR A 1 103 ? 9.995 8.226 -14.903 1.00 92.75 103 THR A N 1
ATOM 826 C CA . THR A 1 103 ? 11.290 8.905 -14.830 1.00 92.75 103 THR A CA 1
ATOM 827 C C . THR A 1 103 ? 12.119 8.317 -13.695 1.00 92.75 103 THR A C 1
ATOM 829 O O . THR A 1 103 ? 11.691 8.263 -12.538 1.00 92.75 103 THR A O 1
ATOM 832 N N . PHE A 1 104 ? 13.338 7.886 -14.020 1.00 90.88 104 PHE A N 1
ATOM 833 C CA . PHE A 1 104 ? 14.275 7.309 -13.058 1.00 90.88 104 PHE A CA 1
ATOM 834 C C . PHE A 1 104 ? 14.566 8.274 -11.897 1.00 90.88 104 PHE A C 1
ATOM 836 O O . PHE A 1 104 ? 14.850 9.455 -12.108 1.00 90.88 104 PHE A O 1
ATOM 843 N N . LYS A 1 105 ? 14.537 7.767 -10.656 1.00 88.88 105 LYS A N 1
ATOM 844 C CA . LYS A 1 105 ? 14.854 8.551 -9.449 1.00 88.88 105 LYS A CA 1
ATOM 845 C C . LYS A 1 105 ? 16.159 8.150 -8.793 1.00 88.88 105 LYS A C 1
ATOM 847 O O . LYS A 1 105 ? 16.923 9.025 -8.394 1.00 88.88 105 LYS A O 1
ATOM 852 N N . ARG A 1 106 ? 16.380 6.852 -8.575 1.00 84.19 106 ARG A N 1
ATOM 853 C CA . ARG A 1 106 ? 17.571 6.368 -7.863 1.00 84.19 106 ARG A CA 1
ATOM 854 C C . ARG A 1 106 ? 17.780 4.871 -8.015 1.00 84.19 106 ARG A C 1
ATOM 856 O O . ARG A 1 106 ? 16.829 4.102 -8.129 1.00 84.19 106 ARG A O 1
ATOM 863 N N . TYR A 1 107 ? 19.035 4.474 -7.842 1.00 83.94 107 TYR A N 1
ATOM 864 C CA . TYR A 1 107 ? 19.404 3.127 -7.424 1.00 83.94 107 TYR A CA 1
ATOM 865 C C . TYR A 1 107 ? 19.309 3.000 -5.901 1.00 83.94 107 TYR A C 1
ATOM 867 O O . TYR A 1 107 ? 19.559 3.962 -5.162 1.00 83.94 107 TYR A O 1
ATOM 875 N N . ARG A 1 108 ? 18.993 1.806 -5.394 1.00 82.38 108 ARG A N 1
ATOM 876 C CA . ARG A 1 108 ? 19.072 1.548 -3.948 1.00 82.38 108 ARG A CA 1
ATOM 877 C C . ARG A 1 108 ? 20.516 1.250 -3.531 1.00 82.38 108 ARG A C 1
ATOM 879 O O . ARG A 1 108 ? 21.292 0.698 -4.302 1.00 82.38 108 ARG A O 1
ATOM 886 N N . LYS A 1 109 ? 20.888 1.621 -2.296 1.00 65.31 109 LYS A N 1
ATOM 887 C CA . LYS A 1 109 ? 22.286 1.678 -1.808 1.00 65.31 109 LYS A CA 1
ATOM 888 C C . LYS A 1 109 ? 23.125 0.419 -2.087 1.00 65.31 109 LYS A C 1
ATOM 890 O O . LYS A 1 109 ? 24.290 0.560 -2.435 1.00 65.31 109 LYS A O 1
ATOM 895 N N . ALA A 1 110 ? 22.557 -0.782 -1.948 1.00 63.03 110 ALA A N 1
ATOM 896 C CA . ALA A 1 110 ? 23.282 -2.033 -2.192 1.00 63.03 110 ALA A CA 1
ATOM 897 C C . ALA A 1 110 ? 23.684 -2.191 -3.669 1.00 63.03 110 ALA A C 1
ATOM 899 O O . ALA A 1 110 ? 24.836 -2.492 -3.970 1.00 63.03 110 ALA A O 1
ATOM 900 N N . PHE A 1 111 ? 22.762 -1.889 -4.584 1.00 65.06 111 PHE A N 1
ATOM 901 C CA . PHE A 1 111 ? 23.026 -1.928 -6.017 1.00 65.06 111 PHE A CA 1
ATOM 902 C C . PHE A 1 111 ? 23.867 -0.739 -6.490 1.00 65.06 111 PHE A C 1
ATOM 904 O O . PHE A 1 111 ? 24.787 -0.918 -7.276 1.00 65.06 111 PHE A O 1
ATOM 911 N N . ALA A 1 112 ? 23.640 0.458 -5.942 1.00 63.25 112 ALA A N 1
ATOM 912 C CA . ALA A 1 112 ? 24.469 1.629 -6.226 1.00 63.25 112 ALA A CA 1
ATOM 913 C C . ALA A 1 112 ? 25.945 1.391 -5.858 1.00 63.25 112 ALA A C 1
ATOM 915 O O . ALA A 1 112 ? 26.834 1.764 -6.616 1.00 63.25 112 ALA A O 1
ATOM 916 N N . LYS A 1 113 ? 26.208 0.727 -4.721 1.00 62.19 113 LYS A N 1
ATOM 917 C CA . LYS A 1 113 ? 27.566 0.361 -4.290 1.00 62.19 113 LYS A CA 1
ATOM 918 C C . LYS A 1 113 ? 28.192 -0.701 -5.201 1.00 62.19 113 LYS A C 1
ATOM 920 O O . LYS A 1 113 ? 29.377 -0.612 -5.500 1.00 62.19 113 LYS A O 1
ATOM 925 N N . LEU A 1 114 ? 27.404 -1.674 -5.666 1.00 64.88 114 LEU A N 1
ATOM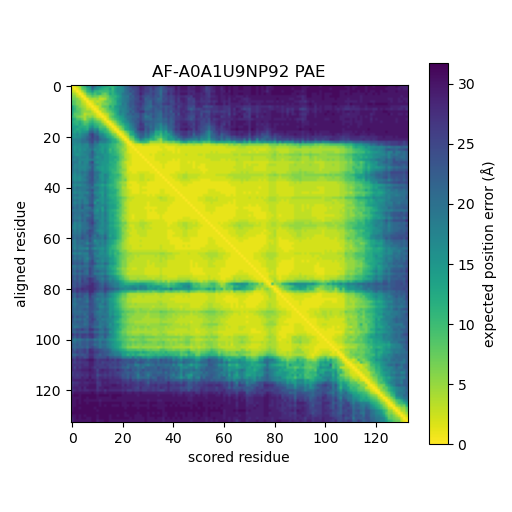 926 C CA . LEU A 1 114 ? 27.857 -2.669 -6.641 1.00 64.88 114 LEU A CA 1
ATOM 927 C C . LEU A 1 114 ? 28.202 -2.020 -7.991 1.00 64.88 114 LEU A C 1
ATOM 929 O O . LEU A 1 114 ? 29.269 -2.280 -8.535 1.00 64.88 114 LEU A O 1
ATOM 933 N N . LEU A 1 115 ? 27.340 -1.136 -8.499 1.00 62.25 115 LEU A N 1
ATOM 934 C CA . LEU A 1 115 ? 27.587 -0.393 -9.735 1.00 62.25 115 LEU A CA 1
ATOM 935 C C . LEU A 1 115 ? 28.811 0.523 -9.624 1.00 62.25 115 LEU A C 1
ATOM 937 O O . LEU A 1 115 ? 29.630 0.528 -10.537 1.00 62.25 115 LEU A O 1
ATOM 941 N N . LEU A 1 116 ? 28.977 1.232 -8.501 1.00 60.97 116 LEU A N 1
ATOM 942 C CA . LEU A 1 116 ? 30.151 2.078 -8.254 1.00 60.97 116 LEU A CA 1
ATOM 943 C C . LEU A 1 116 ? 31.456 1.265 -8.289 1.00 60.97 116 LEU A C 1
ATOM 945 O O . LEU A 1 116 ? 32.451 1.728 -8.835 1.00 60.97 116 LEU A O 1
ATOM 949 N N . ASN A 1 117 ? 31.436 0.040 -7.757 1.00 60.75 117 ASN A N 1
ATOM 950 C CA . ASN A 1 117 ? 32.608 -0.837 -7.726 1.00 60.75 117 ASN A CA 1
ATOM 951 C C . ASN A 1 117 ? 32.887 -1.544 -9.065 1.00 60.75 117 ASN A C 1
ATOM 953 O O . ASN A 1 117 ? 34.031 -1.901 -9.329 1.00 60.75 117 ASN A O 1
ATOM 957 N N . LEU A 1 118 ? 31.866 -1.782 -9.895 1.00 58.44 118 LEU A N 1
ATOM 958 C CA . LEU A 1 118 ? 32.000 -2.509 -11.167 1.00 58.44 118 LEU A CA 1
ATOM 959 C C . LEU A 1 118 ? 32.179 -1.592 -12.387 1.00 58.44 118 LEU A C 1
ATOM 961 O O . LEU A 1 118 ? 32.578 -2.061 -13.454 1.00 58.44 118 LEU A O 1
ATOM 965 N N . ARG A 1 119 ? 31.824 -0.308 -12.269 1.00 63.53 119 ARG A N 1
ATOM 966 C CA . ARG A 1 119 ? 31.753 0.646 -13.384 1.00 63.53 119 ARG A CA 1
ATOM 967 C C . ARG A 1 119 ? 31.986 2.095 -12.892 1.00 63.53 119 ARG A C 1
ATOM 969 O O . ARG A 1 119 ? 31.023 2.862 -12.814 1.00 63.53 119 ARG A O 1
ATOM 976 N N . PRO A 1 120 ? 33.233 2.508 -12.600 1.00 55.78 120 PRO A N 1
ATOM 977 C CA . PRO A 1 120 ? 33.534 3.873 -12.139 1.00 55.78 120 PRO A CA 1
ATOM 978 C C . PRO A 1 120 ? 33.132 4.959 -13.156 1.00 55.78 120 PRO A C 1
ATOM 980 O O . PRO A 1 120 ? 32.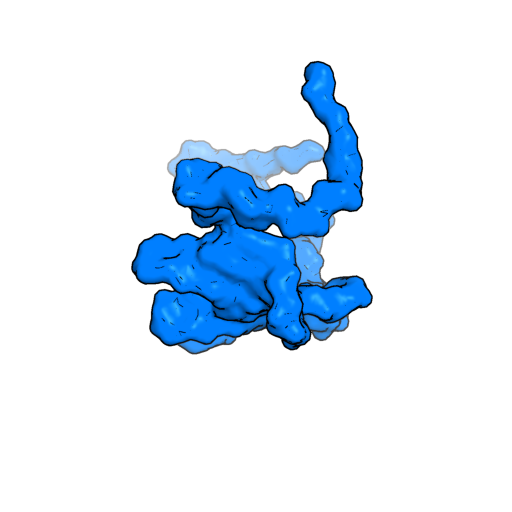764 6.069 -12.785 1.00 55.78 120 PRO A O 1
ATOM 983 N N . GLU A 1 121 ? 33.134 4.606 -14.444 1.00 51.53 121 GLU A N 1
ATOM 984 C CA . GLU A 1 121 ? 33.000 5.533 -15.577 1.00 51.53 121 GLU A CA 1
ATOM 985 C C . GLU A 1 121 ? 31.553 5.983 -15.876 1.00 51.53 121 GLU A C 1
ATOM 987 O O . GLU A 1 121 ? 31.332 6.837 -16.731 1.00 51.53 121 GLU A O 1
ATOM 992 N N . PHE A 1 122 ? 30.539 5.429 -15.198 1.00 50.59 122 PHE A N 1
ATOM 993 C CA . PHE A 1 122 ? 29.126 5.795 -15.421 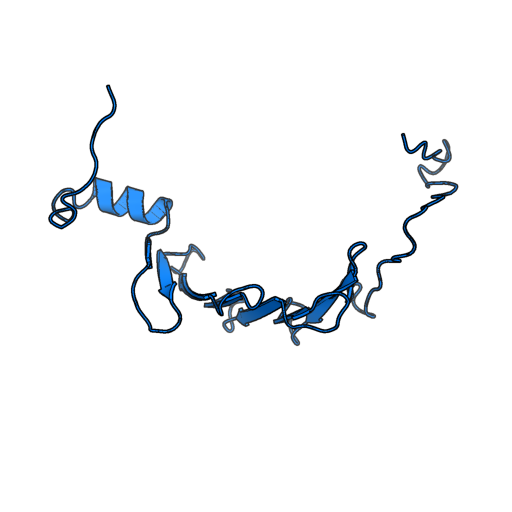1.00 50.59 122 PHE A CA 1
ATOM 994 C C . PHE A 1 122 ? 28.696 7.083 -14.688 1.00 50.59 122 PHE A C 1
ATOM 996 O O . PHE A 1 122 ? 27.520 7.446 -14.712 1.00 50.59 122 PHE A O 1
ATOM 1003 N N . PHE A 1 123 ? 29.642 7.811 -14.083 1.00 48.09 123 PHE A N 1
ATOM 1004 C CA . PHE A 1 123 ? 29.435 9.133 -13.481 1.00 48.09 12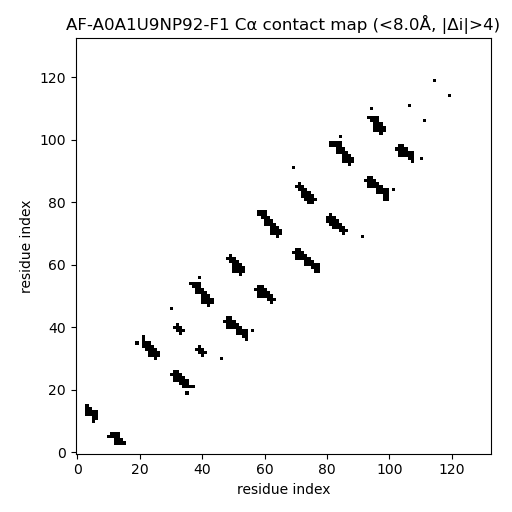3 PHE A CA 1
ATOM 1005 C C . PHE A 1 123 ? 29.978 10.276 -14.356 1.00 48.09 123 PHE A C 1
ATOM 1007 O O . PHE A 1 123 ? 30.601 11.205 -13.857 1.00 48.09 123 PHE A O 1
ATOM 1014 N N . PHE A 1 124 ? 29.713 10.266 -15.662 1.00 46.25 124 PHE A N 1
ATOM 1015 C CA . PHE A 1 124 ? 29.839 11.478 -16.478 1.00 46.25 124 PHE A CA 1
ATOM 1016 C C . PHE A 1 124 ? 28.449 12.059 -16.733 1.00 46.25 124 PHE A C 1
ATOM 1018 O O . PHE A 1 124 ? 27.752 11.662 -17.660 1.00 46.25 124 PHE A O 1
ATOM 1025 N N . GLY A 1 125 ? 28.026 12.985 -15.867 1.00 41.38 125 GLY A N 1
ATOM 1026 C CA . GLY A 1 125 ? 26.753 13.688 -16.051 1.00 41.38 125 GLY A CA 1
ATOM 1027 C C . GLY A 1 125 ? 26.260 14.570 -14.904 1.00 41.38 125 GLY A C 1
ATOM 1028 O O . GLY A 1 125 ? 25.189 15.153 -15.032 1.00 41.38 125 GLY A O 1
ATOM 1029 N N . TRP A 1 126 ? 26.999 14.707 -13.800 1.00 33.44 126 TRP A N 1
ATOM 1030 C CA . TRP A 1 126 ? 26.646 15.657 -12.742 1.00 33.44 126 TRP A CA 1
ATOM 1031 C C . TRP A 1 126 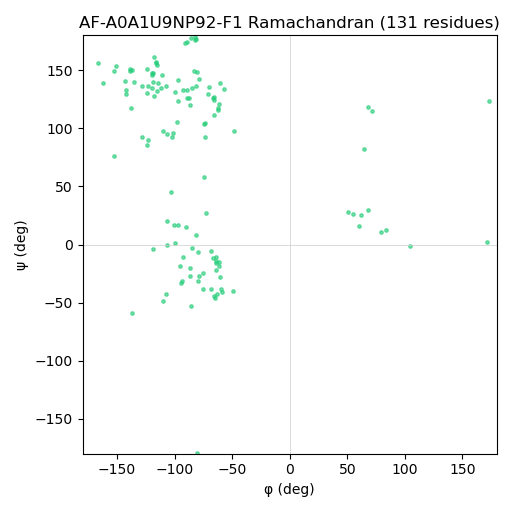? 27.817 16.605 -12.480 1.00 33.44 126 TRP A C 1
ATOM 1033 O O . TRP A 1 126 ? 28.654 16.374 -11.613 1.00 33.44 126 TRP A O 1
ATOM 1043 N N . GLN A 1 127 ? 27.895 17.684 -13.264 1.00 48.94 127 GLN A N 1
ATOM 1044 C CA . GLN A 1 127 ? 28.549 18.887 -12.763 1.00 48.94 127 GLN A CA 1
ATOM 1045 C C . GLN A 1 127 ? 27.600 19.528 -11.751 1.00 48.94 127 GLN A C 1
ATOM 1047 O O . GLN A 1 127 ? 26.592 20.125 -12.121 1.00 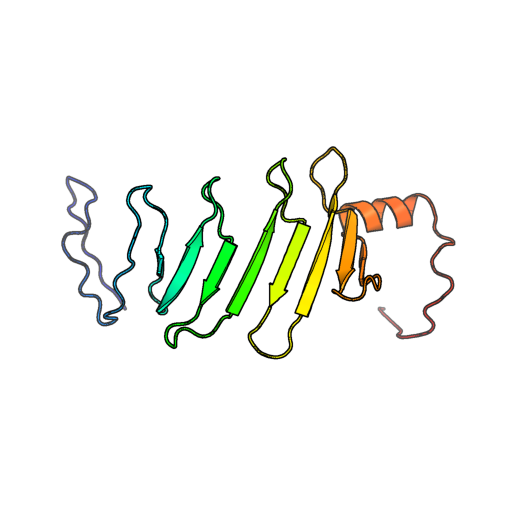48.94 127 GLN A O 1
ATOM 1052 N N . GLY A 1 128 ? 27.922 19.384 -10.470 1.00 50.97 128 GLY A N 1
ATOM 1053 C CA . GLY A 1 128 ? 27.284 20.135 -9.397 1.00 50.97 128 GLY A CA 1
ATOM 1054 C C . GLY A 1 128 ? 27.738 19.651 -8.026 1.00 50.97 128 GLY A C 1
ATOM 1055 O O . GLY A 1 128 ? 27.585 18.493 -7.709 1.00 50.97 128 GLY A O 1
ATOM 1056 N N . VAL A 1 129 ? 28.283 20.552 -7.212 1.00 45.47 129 VAL A N 1
ATOM 1057 C CA . VAL A 1 129 ? 28.440 20.452 -5.743 1.00 45.47 129 VAL A CA 1
ATOM 1058 C C . VAL A 1 129 ? 29.365 19.326 -5.217 1.00 45.47 129 VAL A C 1
ATOM 1060 O O . VAL A 1 129 ? 28.930 18.214 -4.947 1.00 45.47 129 VAL A O 1
ATOM 1063 N N . GLN A 1 130 ? 30.692 19.507 -5.192 1.00 46.41 130 GLN A N 1
ATOM 1064 C CA . GLN A 1 130 ? 31.525 20.319 -4.269 1.00 46.41 130 GLN A CA 1
ATOM 1065 C C . GLN A 1 130 ? 31.658 19.771 -2.830 1.00 46.41 130 GLN A C 1
ATOM 1067 O O . GLN A 1 130 ? 30.717 19.812 -2.047 1.00 46.41 130 GLN A O 1
ATOM 1072 N N . ASN A 1 131 ? 32.913 19.406 -2.524 1.00 36.22 131 ASN A N 1
ATOM 1073 C CA . ASN A 1 131 ? 33.649 19.469 -1.253 1.00 36.22 131 ASN A CA 1
ATOM 1074 C C . ASN A 1 131 ? 33.238 18.583 -0.076 1.00 36.22 131 ASN A C 1
ATOM 1076 O O . ASN A 1 131 ? 32.224 18.833 0.560 1.00 36.22 131 ASN A O 1
ATOM 1080 N N . TRP A 1 132 ? 34.174 17.711 0.321 1.00 29.28 132 TRP A N 1
ATOM 1081 C CA . TRP A 1 132 ? 34.562 17.541 1.725 1.00 29.28 132 TRP A CA 1
ATOM 1082 C C . TRP A 1 132 ? 36.090 17.406 1.809 1.00 29.28 132 TRP A C 1
ATOM 1084 O O . TRP A 1 132 ? 36.664 16.490 1.216 1.00 29.28 132 TRP A O 1
ATOM 1094 N N . GLN A 1 133 ? 36.720 18.369 2.490 1.00 45.72 133 GLN A N 1
ATOM 1095 C CA . GLN A 1 133 ? 37.908 18.099 3.304 1.00 45.72 133 GLN A CA 1
ATOM 1096 C C . GLN A 1 133 ? 37.478 17.312 4.542 1.00 45.72 133 GLN A C 1
ATOM 1098 O O . GLN A 1 133 ? 36.318 17.515 4.976 1.00 45.72 133 GLN A O 1
#

Sequence (133 aa):
MLIASADKLTNRYDSATTGYDVTCTYDDAGNTTTDQNGYQYTYDYENRISQIKDASDSLVASFNYDALGQRIRKVDHKTTANTRIYYYNDNWQVLTEYDGSDTFKRYRKAFAKLLLNLRPEFFFGWQGVQNWQ

Nearest PDB structures (foldseek):
  3ec5-assembly1_A  TM=4.147E-01  e=9.001E-03  Borreliella burgdorferi
  8xwg-assembly1_A  TM=4.127E-01  e=8.052E-03  Borreliella burgdorferi
  5ys7-assembly1_A-2  TM=4.655E-01  e=5.358E-02  Borreliella burgdorferi
  3eex-assembly1_B  TM=4.692E-01  e=5.990E-02  Borreliella burgdorferi
  6kk9-assembly2_B  TM=4.516E-01  e=5.068E-02  Borreliella burgdorferi

pLDDT: mean 79.81, std 19.51, range [29.28, 98.31]

Radius of gyration: 21.96 Å; Cα contacts (8 Å, |Δi|>4): 191; chains: 1; bounding box: 50×33×56 Å

Foldseek 3Di:
DFDFDADPVPRHGPDDPDPQPPDFDADPVGHTQADSQGKGFDADPVGHTQFIAHNVRHTAKGFDDDPVGATQWIFGDPPDTWIWGFDADPVNHTQFIATPVRHTDDGDPVNVVVCCVPPVPPPPDDPDDDDDD

Secondary structure (DSSP, 8-state):
---PPBPTTT--BS----S-----EE-TT--EEE-TT--EEEE-TTS-EEEEE-TTS-EEEEEEE-TTS-EEEEEE-SSS-EEEEEEE-TTS-EEEEEETTS-EEEE-HHHHHHHHHH-GGG--S--------

Organism: NCBI:txid1936003